Protein AF-A0A3C0CKF4-F1 (afdb_monomer)

pLDDT: mean 91.46, std 7.27, range [59.59, 98.44]

Radius of gyration: 15.79 Å; Cα contacts (8 Å, |Δi|>4): 191; chains: 1; bounding box: 41×29×42 Å

Structure (mmCIF, N/CA/C/O backbone):
data_AF-A0A3C0CKF4-F1
#
_entry.id   AF-A0A3C0CKF4-F1
#
loop_
_atom_site.group_PDB
_atom_site.id
_atom_site.type_symbol
_atom_site.label_atom_id
_atom_site.label_alt_id
_atom_site.label_comp_id
_atom_site.label_asym_id
_atom_site.label_entity_id
_atom_site.label_seq_id
_atom_site.pdbx_PDB_ins_code
_atom_site.Cartn_x
_atom_site.Cartn_y
_atom_site.Cartn_z
_atom_site.occupancy
_atom_site.B_iso_or_equiv
_atom_site.auth_seq_id
_atom_site.auth_comp_id
_atom_site.auth_asym_id
_atom_site.auth_atom_id
_atom_site.pdbx_PDB_model_num
ATOM 1 N N . MET A 1 1 ? -18.950 7.819 -19.600 1.00 59.59 1 MET A N 1
ATOM 2 C CA . MET A 1 1 ? -18.977 7.316 -18.204 1.00 59.59 1 MET A CA 1
ATOM 3 C C . MET A 1 1 ? -18.864 8.494 -17.248 1.00 59.59 1 MET A C 1
ATOM 5 O O . MET A 1 1 ? -18.017 9.349 -17.477 1.00 59.59 1 MET A O 1
ATOM 9 N N . ARG A 1 2 ? -19.707 8.568 -16.210 1.00 73.44 2 ARG A N 1
ATOM 10 C CA . ARG A 1 2 ? -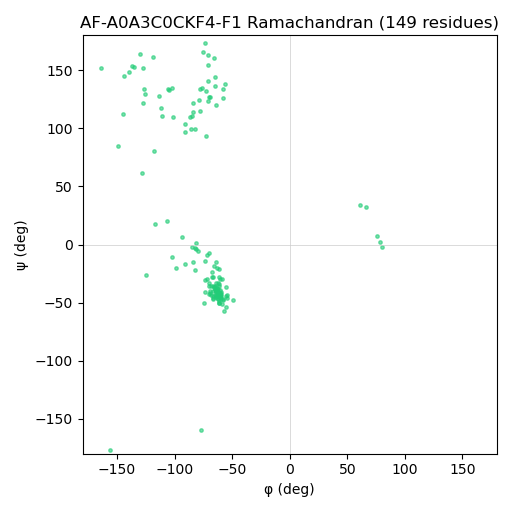19.599 9.598 -15.162 1.00 73.44 2 ARG A CA 1
ATOM 11 C C . ARG A 1 2 ? -18.350 9.309 -14.323 1.00 73.44 2 ARG A C 1
ATOM 13 O O . ARG A 1 2 ? -18.180 8.182 -13.868 1.00 73.44 2 ARG A O 1
ATOM 20 N N . LYS A 1 3 ? -17.469 10.298 -14.152 1.00 81.62 3 LYS A N 1
ATOM 21 C CA . LYS A 1 3 ? -16.244 10.155 -13.350 1.00 81.62 3 LYS A CA 1
ATOM 22 C C . LYS A 1 3 ? -16.636 9.902 -11.892 1.00 81.62 3 LYS A C 1
ATOM 24 O O . LYS A 1 3 ? -17.335 10.726 -11.302 1.00 81.62 3 LYS A O 1
ATOM 29 N N . ILE A 1 4 ? -16.220 8.768 -11.332 1.00 87.44 4 ILE A N 1
ATOM 30 C CA . ILE A 1 4 ? -16.501 8.426 -9.932 1.00 87.44 4 ILE A CA 1
ATOM 31 C C . ILE A 1 4 ? -15.628 9.305 -9.037 1.00 87.44 4 ILE A C 1
ATOM 33 O O . ILE A 1 4 ? -14.422 9.425 -9.267 1.00 87.44 4 ILE A O 1
ATOM 37 N N . ASN A 1 5 ? -16.229 9.916 -8.017 1.00 89.00 5 ASN A N 1
ATOM 38 C CA . ASN A 1 5 ? -15.490 10.613 -6.973 1.00 89.00 5 ASN A CA 1
ATOM 39 C C . ASN A 1 5 ? -15.187 9.634 -5.830 1.00 89.00 5 ASN A C 1
ATOM 41 O O . ASN A 1 5 ? -16.022 9.410 -4.957 1.00 89.00 5 ASN A O 1
ATOM 45 N N . TYR A 1 6 ? -13.982 9.062 -5.838 1.00 89.06 6 TYR A N 1
ATOM 46 C CA . TYR A 1 6 ? -13.550 8.080 -4.838 1.00 89.06 6 TYR A CA 1
ATOM 47 C C . TYR A 1 6 ? -13.430 8.648 -3.420 1.00 89.06 6 TYR A C 1
ATOM 49 O O . TYR A 1 6 ? -13.466 7.879 -2.464 1.00 89.06 6 TYR A O 1
ATOM 57 N N . ARG A 1 7 ? -13.352 9.978 -3.259 1.00 88.94 7 ARG A N 1
ATOM 58 C CA . ARG A 1 7 ? -13.413 10.599 -1.931 1.00 88.94 7 ARG A CA 1
ATOM 59 C C . ARG A 1 7 ? -14.792 10.402 -1.310 1.00 88.94 7 ARG A C 1
ATOM 61 O O . ARG A 1 7 ? -14.876 9.955 -0.175 1.00 88.94 7 ARG A O 1
ATOM 68 N N . ASN A 1 8 ? -15.853 10.649 -2.077 1.00 92.50 8 ASN A N 1
ATOM 69 C CA . ASN A 1 8 ? -17.220 10.452 -1.597 1.00 92.50 8 ASN A CA 1
ATOM 70 C C . ASN A 1 8 ? -17.489 8.977 -1.270 1.00 92.50 8 ASN A C 1
ATOM 72 O O . ASN A 1 8 ? -18.092 8.688 -0.244 1.00 92.50 8 ASN A O 1
ATOM 76 N N . VAL A 1 9 ? -16.985 8.053 -2.099 1.00 93.25 9 VAL A N 1
ATOM 77 C CA . VAL A 1 9 ? -17.087 6.603 -1.845 1.00 93.25 9 VAL A CA 1
ATOM 78 C C . VAL A 1 9 ? -16.386 6.223 -0.538 1.00 93.25 9 VAL A C 1
ATOM 80 O O . VAL A 1 9 ? -16.937 5.463 0.259 1.00 93.25 9 VAL A O 1
ATOM 83 N N . LEU A 1 10 ? -15.193 6.772 -0.285 1.00 93.38 10 LEU A N 1
ATOM 84 C CA . LEU A 1 10 ? -14.485 6.579 0.979 1.00 93.38 10 LEU A CA 1
ATOM 85 C C . LEU A 1 10 ? -15.300 7.131 2.153 1.00 93.38 10 LEU A C 1
ATOM 87 O O . LEU A 1 10 ? -15.533 6.405 3.111 1.00 93.38 10 LEU A O 1
ATOM 91 N N . ASP A 1 11 ? -15.777 8.373 2.068 1.00 94.12 11 ASP A N 1
ATOM 92 C CA . ASP A 1 11 ? -16.544 9.009 3.144 1.00 94.12 11 ASP A CA 1
ATOM 93 C C . ASP A 1 11 ? -17.843 8.235 3.455 1.00 94.12 11 ASP A C 1
ATOM 95 O O . ASP A 1 11 ? -18.209 8.063 4.618 1.00 94.12 11 ASP A O 1
ATOM 99 N N . GLU A 1 12 ? -18.528 7.711 2.434 1.00 95.56 12 GLU A N 1
ATOM 100 C CA . GLU A 1 12 ? -19.685 6.820 2.594 1.00 95.56 12 GLU A CA 1
ATOM 101 C C . GLU A 1 12 ? -19.312 5.498 3.268 1.00 95.56 12 GLU A C 1
ATOM 103 O O . GLU A 1 12 ? -19.988 5.085 4.211 1.00 95.56 12 GLU A O 1
ATOM 108 N N . THR A 1 13 ? -18.209 4.877 2.843 1.00 95.25 13 THR A N 1
ATOM 109 C CA . THR A 1 13 ? -17.696 3.637 3.445 1.00 95.25 13 THR A CA 1
ATOM 110 C C . THR A 1 13 ? -17.371 3.840 4.923 1.00 95.25 13 THR A C 1
ATOM 112 O O . THR A 1 13 ? -17.801 3.050 5.761 1.00 95.25 13 THR A O 1
ATOM 115 N N . LEU A 1 14 ? -16.676 4.933 5.257 1.00 95.62 14 LEU A N 1
ATOM 116 C CA . LEU A 1 14 ? -16.307 5.283 6.629 1.00 95.62 14 LEU A CA 1
ATOM 117 C C . LEU A 1 14 ? -17.541 5.523 7.510 1.00 95.62 14 LEU A C 1
ATOM 119 O O . LEU A 1 14 ? -17.599 5.020 8.632 1.00 95.62 14 LEU A O 1
ATOM 123 N N . ARG A 1 15 ? -18.562 6.230 7.002 1.00 94.94 15 ARG A N 1
ATOM 124 C CA . ARG A 1 15 ? -19.843 6.399 7.716 1.00 94.94 15 ARG A CA 1
ATOM 125 C C . ARG A 1 15 ? -20.549 5.063 7.957 1.00 94.94 15 ARG A C 1
ATOM 127 O O . ARG A 1 15 ? -21.153 4.877 9.011 1.00 94.94 15 ARG A O 1
ATOM 134 N N . GLY A 1 16 ? -20.448 4.133 7.009 1.00 94.81 16 GLY A N 1
ATOM 135 C CA . GLY A 1 16 ? -21.039 2.796 7.090 1.00 94.81 16 GLY A CA 1
ATOM 136 C C . GLY A 1 16 ? -20.368 1.839 8.085 1.00 94.81 16 GLY A C 1
ATOM 137 O O . GLY A 1 16 ? -20.911 0.766 8.348 1.00 94.81 16 GLY A O 1
ATOM 138 N N . LEU A 1 17 ? -19.215 2.194 8.668 1.00 94.62 17 LEU A N 1
ATOM 139 C CA . LEU A 1 17 ? -18.516 1.318 9.618 1.00 94.62 17 LEU A CA 1
ATOM 140 C C . LEU A 1 17 ? -19.283 1.132 10.935 1.00 94.62 17 LEU A C 1
ATOM 142 O O . LEU A 1 17 ? -19.159 0.083 11.570 1.00 94.62 17 LEU A O 1
ATOM 146 N N . GLY A 1 18 ? -20.098 2.117 11.334 1.00 89.50 18 GLY A N 1
ATOM 147 C CA . GLY A 1 18 ? -20.969 2.013 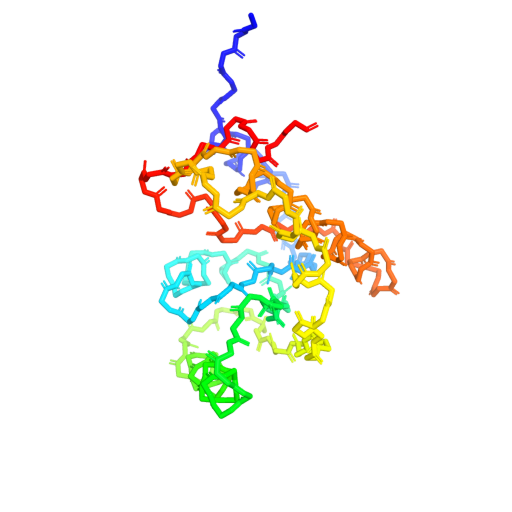12.510 1.00 89.50 18 GLY A CA 1
ATOM 148 C C . GLY A 1 18 ? -20.207 1.793 13.822 1.00 89.50 18 GLY A C 1
ATOM 149 O O . GLY A 1 18 ? -20.667 1.049 14.681 1.00 89.50 18 GLY A O 1
ATOM 150 N N . GLY A 1 19 ? -19.011 2.377 13.953 1.00 87.25 19 GLY A N 1
ATOM 151 C CA . GLY A 1 19 ? -18.148 2.224 15.131 1.00 87.25 19 GLY A CA 1
ATOM 152 C C . GLY A 1 19 ? -17.341 0.922 15.183 1.00 87.25 19 GLY A C 1
ATOM 153 O O . GLY A 1 19 ? -16.540 0.750 16.100 1.00 87.25 19 GLY A O 1
ATOM 154 N N . ARG A 1 20 ? -17.502 0.020 14.205 1.00 95.50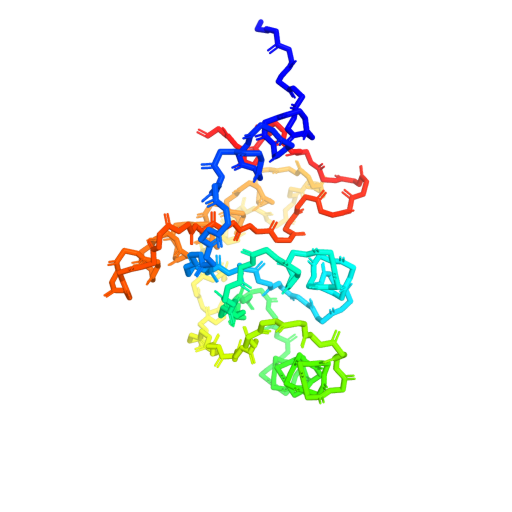 20 ARG A N 1
ATOM 155 C CA . ARG A 1 20 ? -16.613 -1.138 14.040 1.00 95.50 20 ARG A CA 1
ATOM 156 C C . ARG A 1 20 ? -15.241 -0.689 13.543 1.00 95.50 20 ARG A C 1
ATOM 158 O O . ARG A 1 20 ? -15.128 0.314 12.843 1.00 95.50 20 ARG A O 1
ATOM 165 N N . VAL A 1 21 ? -14.229 -1.494 13.852 1.00 97.19 21 VAL A N 1
ATOM 166 C CA . VAL A 1 21 ? -12.844 -1.311 13.398 1.00 97.19 21 VAL A CA 1
ATOM 167 C C . VAL A 1 21 ? -12.459 -2.525 12.549 1.00 97.19 21 VAL A C 1
ATOM 169 O O . VAL A 1 21 ? -11.876 -3.475 13.074 1.00 97.19 21 VAL A O 1
ATOM 172 N N . PRO A 1 22 ? -12.864 -2.570 11.269 1.00 98.00 22 PRO A N 1
ATOM 173 C CA . PRO A 1 22 ? -12.576 -3.713 10.414 1.00 98.00 22 PRO A CA 1
ATOM 174 C C . PRO A 1 22 ? -11.094 -3.788 10.036 1.00 98.00 22 PRO A C 1
ATOM 176 O O . PRO A 1 22 ? -10.334 -2.820 10.158 1.00 98.00 22 PRO A O 1
ATOM 179 N N . SER A 1 23 ? -10.699 -4.962 9.560 1.00 98.44 23 SER A N 1
ATOM 180 C CA . SER A 1 23 ? -9.357 -5.242 9.062 1.00 98.44 23 SER A CA 1
ATOM 181 C C . SER A 1 23 ? -9.160 -4.689 7.645 1.00 98.44 23 SER A C 1
ATOM 183 O O . SER A 1 23 ? -10.002 -4.864 6.763 1.00 98.44 23 SER A O 1
ATOM 185 N N . LEU A 1 24 ? -8.035 -4.010 7.411 1.00 98.38 24 LEU A N 1
ATOM 186 C CA . LEU A 1 24 ? -7.683 -3.430 6.115 1.00 98.38 24 LEU A CA 1
ATOM 187 C C . LEU A 1 24 ? -6.284 -3.871 5.686 1.00 98.38 24 LEU A C 1
ATOM 189 O O . LEU A 1 24 ? -5.298 -3.545 6.349 1.00 98.38 24 LEU A O 1
ATOM 193 N N . LEU A 1 25 ? -6.188 -4.519 4.524 1.00 98.38 25 LEU A N 1
ATOM 194 C CA . LEU A 1 25 ? -4.910 -4.738 3.853 1.00 98.38 25 LEU A CA 1
ATOM 195 C C . LEU A 1 25 ? -4.570 -3.536 2.958 1.00 98.38 25 LEU A C 1
ATOM 197 O O . LEU A 1 25 ? -5.199 -3.306 1.923 1.00 98.38 25 LEU A O 1
ATOM 201 N N . LEU A 1 26 ? -3.559 -2.759 3.342 1.00 97.38 26 LEU A N 1
ATOM 202 C CA . LEU A 1 26 ? -3.115 -1.576 2.607 1.00 97.38 26 LEU A CA 1
ATOM 203 C C . LEU A 1 26 ? -1.858 -1.884 1.791 1.00 97.38 26 LEU A C 1
ATOM 205 O O . LEU A 1 26 ? -0.769 -1.992 2.349 1.00 97.38 26 LEU A O 1
ATOM 209 N N . HIS A 1 27 ? -1.968 -1.939 0.464 1.00 96.62 27 HIS A N 1
ATOM 210 C CA . HIS A 1 27 ? -0.788 -2.036 -0.396 1.00 96.62 27 HIS A CA 1
ATOM 211 C C . HIS A 1 27 ? 0.045 -0.746 -0.383 1.00 96.62 27 HIS A C 1
ATOM 213 O O . HIS A 1 27 ? -0.451 0.345 -0.713 1.00 96.62 27 HIS A O 1
ATOM 219 N N . ALA A 1 28 ? 1.341 -0.891 -0.104 1.00 93.31 28 ALA A N 1
ATOM 220 C CA . ALA A 1 28 ? 2.330 0.176 -0.151 1.00 93.31 28 ALA A CA 1
ATOM 221 C C . ALA A 1 28 ? 3.529 -0.186 -1.035 1.00 93.31 28 ALA A C 1
ATOM 223 O O . ALA A 1 28 ? 4.114 -1.259 -0.920 1.00 93.31 28 ALA A O 1
ATOM 224 N N . CYS A 1 29 ? 3.935 0.754 -1.895 1.00 83.12 29 CYS A N 1
ATOM 225 C CA . CYS A 1 29 ? 5.129 0.609 -2.732 1.00 83.12 29 CYS A CA 1
ATOM 226 C C . CYS A 1 29 ? 6.350 1.388 -2.216 1.00 83.12 29 CYS A C 1
ATOM 228 O O . CYS A 1 29 ? 7.441 1.246 -2.774 1.00 83.12 29 CYS A O 1
ATOM 230 N N . CYS A 1 30 ? 6.149 2.262 -1.221 1.00 77.94 30 CYS A N 1
ATOM 231 C CA . CYS A 1 30 ? 7.170 3.083 -0.574 1.00 77.94 30 CYS A CA 1
ATOM 232 C C . CYS A 1 30 ? 6.649 3.646 0.766 1.00 77.94 30 CYS A C 1
ATOM 234 O O . CYS A 1 30 ? 5.445 3.870 0.882 1.00 77.94 30 CYS A O 1
ATOM 236 N N . ALA A 1 31 ? 7.523 3.922 1.744 1.00 69.94 31 ALA A N 1
ATOM 237 C CA . ALA A 1 31 ? 7.117 4.483 3.043 1.00 69.94 31 ALA A CA 1
ATOM 238 C C . ALA A 1 31 ? 6.476 5.890 2.950 1.00 69.94 31 ALA A C 1
ATOM 240 O O . ALA A 1 31 ? 5.402 6.086 3.526 1.00 69.94 31 ALA A O 1
ATOM 241 N N . PRO A 1 32 ? 7.013 6.849 2.163 1.00 74.56 32 PRO A N 1
ATOM 242 C CA . PRO A 1 32 ? 6.365 8.156 1.983 1.00 74.56 32 PRO A CA 1
ATOM 243 C C . PRO A 1 32 ? 4.962 8.071 1.372 1.00 74.56 32 PRO A C 1
ATOM 245 O O . PRO A 1 32 ? 4.102 8.896 1.651 1.00 74.56 32 PRO A O 1
ATOM 248 N N . CYS A 1 33 ? 4.716 7.055 0.542 1.00 72.56 33 CYS A N 1
ATOM 249 C CA . CYS A 1 33 ? 3.429 6.838 -0.109 1.00 72.56 33 CYS A CA 1
ATOM 250 C C . CYS A 1 33 ? 2.335 6.473 0.911 1.00 72.56 33 CYS A C 1
ATOM 252 O O . CYS A 1 33 ? 1.154 6.713 0.666 1.00 72.56 33 CYS A O 1
ATOM 254 N N . SER A 1 34 ? 2.724 5.857 2.032 1.00 78.31 34 SER A N 1
ATOM 255 C CA . SER A 1 34 ? 1.808 5.340 3.046 1.00 78.31 34 SER A CA 1
ATOM 256 C C . SER A 1 34 ? 1.606 6.254 4.246 1.00 78.31 34 SER A C 1
ATOM 258 O O . SER A 1 34 ? 0.592 6.089 4.908 1.00 78.31 34 SER A O 1
ATOM 260 N N . SER A 1 35 ? 2.495 7.210 4.533 1.00 84.69 35 SER A N 1
ATOM 261 C CA . SER A 1 35 ? 2.437 8.001 5.777 1.00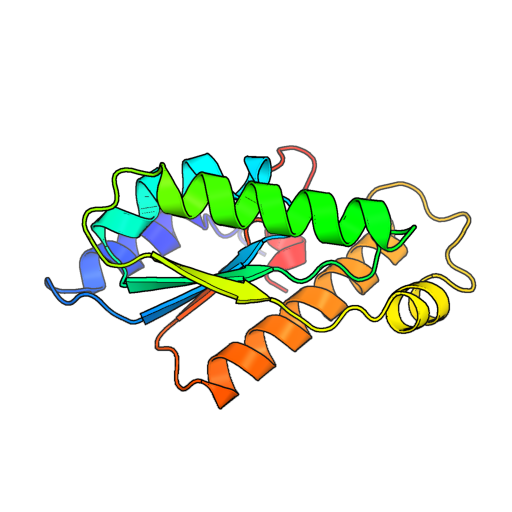 84.69 35 SER A CA 1
ATOM 262 C C . SER A 1 35 ? 1.103 8.730 5.967 1.00 84.69 35 SER A C 1
ATOM 264 O O . SER A 1 35 ? 0.391 8.442 6.924 1.00 84.69 35 SER A O 1
ATOM 266 N N . ALA A 1 36 ? 0.705 9.579 5.016 1.00 85.50 36 ALA A N 1
ATOM 267 C CA . ALA A 1 36 ? -0.550 10.336 5.099 1.00 85.50 36 ALA A CA 1
ATOM 268 C C . ALA A 1 36 ? -1.796 9.431 5.080 1.00 85.50 36 ALA A C 1
ATOM 270 O O . ALA A 1 36 ? -2.811 9.720 5.712 1.00 85.50 36 ALA A O 1
ATOM 271 N N . VAL A 1 37 ? -1.729 8.309 4.355 1.00 90.44 37 VAL A N 1
ATOM 272 C CA . VAL A 1 37 ? -2.833 7.341 4.283 1.00 90.44 37 VAL A CA 1
ATOM 273 C C . VAL A 1 37 ? -2.992 6.607 5.611 1.00 90.44 37 VAL A C 1
ATOM 275 O O . VAL A 1 37 ? -4.116 6.427 6.072 1.00 90.44 37 VAL A O 1
ATOM 278 N N . LEU A 1 38 ? -1.886 6.202 6.233 1.00 92.50 38 LEU A N 1
ATOM 279 C CA . LEU A 1 38 ? -1.879 5.530 7.527 1.00 92.50 38 LEU A CA 1
ATOM 280 C C . LEU A 1 38 ? -2.320 6.466 8.649 1.00 92.50 38 LEU A C 1
ATOM 282 O O . LEU A 1 38 ? -3.150 6.073 9.463 1.00 92.50 38 LEU A O 1
ATOM 286 N N . GLU A 1 39 ? -1.833 7.706 8.663 1.00 91.38 39 GLU A N 1
ATOM 287 C CA . GLU A 1 39 ? -2.267 8.726 9.621 1.00 91.38 39 GLU A CA 1
ATOM 288 C C . GLU A 1 39 ? -3.790 8.915 9.569 1.00 91.38 39 GLU A C 1
ATOM 290 O O . GLU A 1 39 ? -4.461 8.896 10.599 1.00 91.38 39 GLU A O 1
ATOM 295 N N . TYR A 1 40 ? -4.360 8.989 8.364 1.00 93.44 40 TYR A N 1
ATOM 296 C CA . TYR A 1 40 ? -5.797 9.171 8.188 1.00 93.44 40 TYR A CA 1
ATOM 297 C C . TYR A 1 40 ? -6.628 7.910 8.486 1.00 93.44 40 TYR A C 1
ATOM 299 O O . TYR A 1 40 ? -7.619 7.973 9.217 1.00 93.44 40 TYR A O 1
ATOM 307 N N . LEU A 1 41 ? -6.267 6.757 7.912 1.00 95.50 41 LEU A N 1
ATOM 308 C CA . LEU A 1 41 ? -7.086 5.538 7.975 1.00 95.50 41 LEU A CA 1
ATOM 309 C C . LEU A 1 41 ? -6.908 4.745 9.274 1.00 95.50 41 LEU A C 1
ATOM 311 O O . LEU A 1 41 ? -7.818 4.001 9.644 1.00 95.50 41 LEU A O 1
ATOM 315 N N . SER A 1 42 ? -5.796 4.916 9.999 1.00 95.75 42 SER A N 1
ATOM 316 C CA . SER A 1 42 ? -5.577 4.231 11.287 1.00 95.75 42 SER A CA 1
ATOM 317 C C . SER A 1 42 ? -6.576 4.645 12.371 1.00 95.75 42 SER A C 1
ATOM 319 O O . SER A 1 42 ? -6.726 3.950 13.373 1.00 95.75 42 SER A O 1
ATOM 321 N N . ALA A 1 43 ? -7.305 5.747 12.171 1.00 95.88 43 ALA A N 1
ATOM 322 C CA . ALA A 1 43 ? -8.412 6.150 13.031 1.00 95.88 43 ALA A CA 1
ATOM 323 C C . ALA A 1 43 ? -9.687 5.299 12.850 1.00 95.88 43 ALA A C 1
ATOM 325 O O . ALA A 1 43 ? -10.579 5.379 13.698 1.00 95.88 43 ALA A O 1
ATOM 326 N N . TYR A 1 44 ? -9.774 4.511 11.770 1.00 97.31 44 TYR A N 1
ATOM 327 C CA . TYR A 1 44 ? -10.980 3.784 11.351 1.00 97.31 44 TYR A CA 1
ATOM 328 C C . TYR A 1 44 ? -10.772 2.272 11.178 1.00 97.31 44 TYR A C 1
ATOM 330 O O . TYR A 1 44 ? -11.730 1.514 11.307 1.00 97.31 44 TYR A O 1
ATOM 338 N N . PHE A 1 45 ? -9.547 1.826 10.887 1.00 98.12 45 PHE A N 1
ATOM 339 C CA . PHE A 1 45 ? -9.241 0.432 10.549 1.00 98.12 45 PHE A CA 1
ATOM 340 C C . PHE A 1 45 ? -8.111 -0.140 11.404 1.00 98.12 45 PHE A C 1
ATOM 342 O O . PHE A 1 45 ? -7.196 0.582 11.792 1.00 98.12 45 PHE A O 1
ATOM 349 N N . SER A 1 46 ? -8.133 -1.460 11.604 1.00 97.94 46 SER A N 1
ATOM 350 C CA . SER A 1 46 ? -6.948 -2.233 11.987 1.00 97.94 46 SER A CA 1
ATOM 351 C C . SER A 1 46 ? -6.173 -2.562 10.713 1.00 97.94 46 SER A C 1
ATOM 353 O O . SER A 1 46 ? -6.694 -3.250 9.833 1.00 97.94 46 SER A O 1
ATOM 355 N N . ILE A 1 47 ? -4.968 -2.014 10.562 1.00 98.25 47 ILE A N 1
ATOM 356 C CA . ILE A 1 47 ? -4.265 -1.994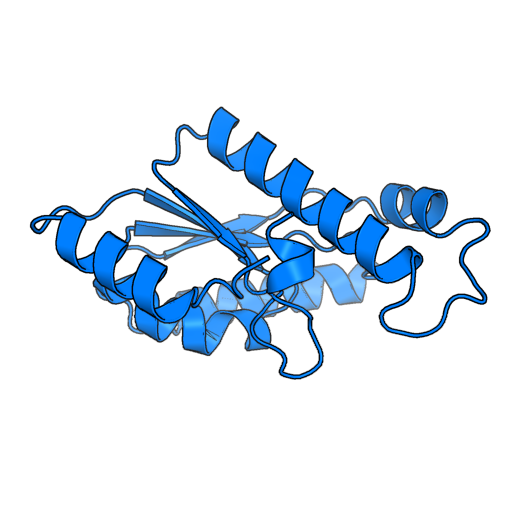 9.275 1.00 98.25 47 ILE A CA 1
ATOM 357 C C . ILE A 1 47 ? -3.124 -3.010 9.256 1.00 98.25 47 ILE A C 1
ATOM 359 O O . ILE A 1 47 ? -2.262 -3.044 10.135 1.00 98.25 47 ILE A O 1
ATOM 363 N N . THR A 1 48 ? -3.047 -3.771 8.171 1.00 98.19 48 THR A N 1
ATOM 364 C CA . THR A 1 48 ? -1.828 -4.469 7.766 1.00 98.19 48 THR A CA 1
ATOM 365 C C . THR A 1 48 ? -1.308 -3.825 6.490 1.00 98.19 48 THR A C 1
ATOM 367 O O . THR A 1 48 ? -1.972 -3.825 5.455 1.00 98.19 48 THR A O 1
ATOM 370 N N . VAL A 1 49 ? -0.113 -3.249 6.554 1.00 97.56 49 VAL A N 1
ATOM 371 C CA . VAL A 1 49 ? 0.584 -2.710 5.389 1.00 97.56 49 VAL A CA 1
ATOM 372 C C . VAL A 1 49 ? 1.203 -3.868 4.632 1.00 97.56 49 VAL A C 1
ATOM 374 O O . VAL A 1 49 ? 2.107 -4.520 5.139 1.00 97.56 49 VAL A O 1
ATOM 377 N N . PHE A 1 50 ? 0.741 -4.106 3.413 1.00 97.62 50 PHE A N 1
ATOM 378 C CA . PHE A 1 50 ? 1.358 -5.053 2.499 1.00 97.62 50 PHE A CA 1
ATOM 379 C C . PHE A 1 50 ? 2.393 -4.331 1.640 1.00 97.62 50 PHE A C 1
ATOM 381 O O . PHE A 1 50 ? 2.039 -3.588 0.718 1.00 97.62 50 PHE A O 1
ATOM 388 N N . TYR A 1 51 ? 3.675 -4.517 1.951 1.00 96.31 51 TYR A N 1
ATOM 389 C CA . TYR A 1 51 ? 4.746 -3.968 1.127 1.00 96.31 51 TYR A CA 1
ATOM 390 C C . TYR A 1 51 ? 5.053 -4.918 -0.028 1.00 96.31 51 TYR A C 1
ATOM 392 O O . TYR A 1 51 ? 5.600 -5.996 0.189 1.00 96.31 51 TYR A O 1
ATOM 400 N N . TYR A 1 52 ? 4.716 -4.513 -1.253 1.00 95.00 52 TYR A N 1
ATOM 401 C CA . TYR A 1 52 ? 4.992 -5.309 -2.448 1.00 95.00 52 TYR A CA 1
ATOM 402 C C . TYR A 1 52 ? 5.341 -4.423 -3.640 1.00 95.00 52 TYR A C 1
ATOM 404 O O . TYR A 1 52 ? 4.524 -3.668 -4.170 1.00 95.00 52 TYR A O 1
ATOM 412 N N . ASN A 1 53 ? 6.596 -4.496 -4.071 1.00 93.38 53 ASN A N 1
ATOM 413 C CA . ASN A 1 53 ? 7.087 -3.714 -5.194 1.00 93.38 53 ASN A CA 1
ATOM 414 C C . ASN A 1 53 ? 8.195 -4.483 -5.932 1.00 93.38 53 ASN A C 1
ATOM 416 O O . ASN A 1 53 ? 9.373 -4.234 -5.674 1.00 93.38 53 ASN A O 1
ATOM 420 N N . PRO A 1 54 ? 7.831 -5.379 -6.869 1.00 92.56 54 PRO A N 1
ATOM 421 C CA . PRO A 1 54 ? 8.804 -6.199 -7.595 1.00 92.56 54 PRO A CA 1
ATOM 422 C C . PRO A 1 54 ? 9.659 -5.386 -8.583 1.00 92.56 54 PRO A C 1
ATOM 424 O O . PRO A 1 54 ? 10.619 -5.893 -9.133 1.00 92.56 54 PRO A O 1
ATOM 427 N N . ASN A 1 55 ? 9.356 -4.101 -8.802 1.00 91.81 55 ASN A N 1
ATOM 428 C CA . ASN A 1 55 ? 10.178 -3.220 -9.641 1.00 91.81 55 ASN A CA 1
ATOM 429 C C . ASN A 1 55 ? 11.425 -2.676 -8.907 1.00 91.81 55 ASN A C 1
ATOM 431 O O . ASN A 1 55 ? 12.215 -1.941 -9.488 1.00 91.81 55 ASN A O 1
ATOM 435 N N . ILE A 1 56 ? 11.590 -2.934 -7.606 1.00 92.12 56 ILE A N 1
ATOM 436 C CA . ILE A 1 56 ? 12.765 -2.432 -6.886 1.00 92.12 56 ILE A CA 1
ATOM 437 C C . ILE A 1 56 ? 13.938 -3.384 -7.088 1.00 92.12 56 ILE A C 1
ATOM 439 O O . ILE A 1 56 ? 13.879 -4.556 -6.732 1.00 92.12 56 ILE A O 1
ATOM 443 N N . SER A 1 57 ? 15.021 -2.846 -7.625 1.00 89.12 57 SER A N 1
ATOM 444 C CA . SER A 1 57 ? 16.302 -3.520 -7.783 1.00 89.12 57 SER A CA 1
ATOM 445 C C . SER A 1 57 ? 17.416 -2.490 -7.561 1.00 89.12 57 SER A C 1
ATOM 447 O O . SER A 1 57 ? 17.214 -1.323 -7.918 1.00 89.12 57 SER A O 1
ATOM 449 N N . PRO A 1 58 ? 18.565 -2.864 -6.968 1.00 93.62 58 PRO A N 1
ATOM 450 C CA . PRO A 1 58 ? 18.923 -4.192 -6.443 1.00 93.62 58 PRO A CA 1
ATOM 451 C C . PRO A 1 58 ? 18.210 -4.544 -5.121 1.00 93.62 58 PRO A C 1
ATOM 453 O O . PRO A 1 58 ? 17.526 -3.705 -4.533 1.00 93.62 58 PRO A O 1
ATOM 456 N N . GLU A 1 59 ? 18.373 -5.782 -4.634 1.00 94.06 59 GLU A N 1
ATOM 457 C CA . GLU A 1 59 ? 17.718 -6.274 -3.405 1.00 94.06 59 GLU A CA 1
ATOM 458 C C . GLU A 1 59 ? 18.006 -5.392 -2.185 1.00 94.06 59 GLU A C 1
ATOM 460 O O . GLU A 1 59 ? 17.120 -5.148 -1.368 1.00 94.06 59 GLU A O 1
ATOM 465 N N . GLU A 1 60 ? 19.219 -4.851 -2.079 1.00 95.81 60 GLU A N 1
ATOM 466 C CA . GLU A 1 60 ? 19.593 -3.948 -0.990 1.00 95.81 60 GLU A CA 1
ATOM 467 C C . GLU A 1 60 ? 18.632 -2.751 -0.880 1.00 95.81 60 GLU A C 1
ATOM 469 O O . GLU A 1 60 ? 18.160 -2.424 0.209 1.00 95.81 60 GLU A O 1
ATOM 474 N N . GLU A 1 61 ? 18.251 -2.148 -2.010 1.00 94.38 61 GLU A N 1
ATOM 475 C CA . GLU A 1 61 ? 17.285 -1.046 -2.038 1.00 94.38 61 GLU A CA 1
ATOM 476 C C . GLU A 1 61 ? 15.882 -1.513 -1.621 1.00 94.38 61 GLU A C 1
ATOM 478 O O . GLU A 1 61 ? 15.164 -0.787 -0.927 1.00 94.38 61 GLU A O 1
ATOM 483 N N . TYR A 1 62 ? 15.486 -2.739 -1.980 1.00 94.31 62 TYR A N 1
ATOM 484 C CA . TYR A 1 62 ? 14.222 -3.324 -1.524 1.00 94.31 62 TYR A CA 1
ATOM 485 C C . TYR A 1 62 ? 14.201 -3.455 0.000 1.00 94.31 62 TYR A C 1
ATOM 487 O O . TYR A 1 62 ? 13.273 -2.962 0.647 1.00 94.31 62 TYR A O 1
ATOM 495 N N . ARG A 1 63 ? 15.251 -4.043 0.584 1.00 95.00 63 ARG A N 1
ATOM 496 C CA . ARG A 1 63 ? 15.374 -4.240 2.037 1.00 95.00 63 ARG A CA 1
ATOM 497 C C . ARG A 1 63 ? 15.412 -2.916 2.790 1.00 95.00 63 ARG A C 1
ATOM 499 O O . ARG A 1 63 ? 14.724 -2.778 3.801 1.00 95.00 63 ARG A O 1
ATOM 506 N N . ARG A 1 64 ? 16.131 -1.914 2.272 1.00 95.25 64 ARG A N 1
ATOM 507 C CA . ARG A 1 64 ? 16.138 -0.554 2.837 1.00 95.25 64 ARG A CA 1
ATOM 508 C C . ARG A 1 64 ? 14.736 0.046 2.872 1.00 95.25 64 ARG A C 1
ATOM 510 O O . ARG A 1 64 ? 14.308 0.544 3.907 1.00 95.25 64 ARG A O 1
ATOM 517 N N . ARG A 1 65 ? 13.974 -0.054 1.780 1.00 94.81 65 ARG A N 1
ATOM 518 C CA . ARG A 1 65 ? 12.596 0.462 1.736 1.00 94.81 65 ARG A CA 1
ATOM 519 C C . ARG A 1 65 ? 11.653 -0.267 2.686 1.00 94.81 65 ARG A C 1
ATOM 521 O O . ARG A 1 65 ? 10.823 0.390 3.309 1.00 94.81 65 ARG A O 1
ATOM 528 N N . VAL A 1 66 ? 11.783 -1.588 2.827 1.00 94.94 66 VAL A N 1
ATOM 529 C CA . VAL A 1 66 ? 11.033 -2.362 3.832 1.00 94.94 66 VAL A CA 1
ATOM 530 C C . VAL A 1 66 ? 11.360 -1.871 5.243 1.00 94.94 66 VAL A C 1
ATOM 532 O O . VAL A 1 66 ? 10.448 -1.664 6.044 1.00 94.94 66 VAL A O 1
ATOM 535 N N . ALA A 1 67 ? 12.643 -1.662 5.548 1.00 95.62 67 ALA A N 1
ATOM 536 C CA . ALA A 1 67 ? 13.081 -1.165 6.848 1.00 95.62 67 ALA A CA 1
ATOM 537 C C . ALA A 1 67 ? 12.491 0.220 7.157 1.00 95.62 67 ALA A C 1
ATOM 539 O O . ALA A 1 67 ? 11.988 0.429 8.260 1.00 95.62 67 ALA A O 1
ATOM 540 N N . GLU A 1 68 ? 12.442 1.123 6.175 1.00 95.50 68 GLU A N 1
ATOM 541 C CA . GLU A 1 68 ? 11.800 2.434 6.340 1.00 95.50 68 GLU A CA 1
ATOM 542 C C . GLU A 1 68 ? 10.285 2.332 6.568 1.00 95.50 68 GLU A C 1
ATOM 544 O O . GLU A 1 68 ? 9.738 3.061 7.392 1.00 95.50 68 GLU A O 1
ATOM 549 N N . VAL A 1 69 ? 9.584 1.406 5.901 1.00 94.38 69 VAL A N 1
ATOM 550 C CA . VAL A 1 69 ? 8.152 1.168 6.176 1.00 94.38 69 VAL A CA 1
ATOM 551 C C . VAL A 1 69 ? 7.959 0.637 7.597 1.00 94.38 69 VAL A C 1
ATOM 553 O O . VAL A 1 69 ? 7.066 1.090 8.310 1.00 94.38 69 VAL A O 1
ATOM 556 N N . ARG A 1 70 ? 8.808 -0.300 8.031 1.00 95.56 70 ARG A N 1
ATOM 557 C CA . ARG A 1 70 ? 8.781 -0.845 9.394 1.00 95.56 70 ARG A CA 1
ATOM 558 C C . ARG A 1 70 ? 9.004 0.251 10.434 1.00 95.56 70 ARG A C 1
ATOM 560 O O . ARG A 1 70 ? 8.278 0.299 11.422 1.00 95.56 70 ARG A O 1
ATOM 567 N N . ARG A 1 71 ? 9.976 1.132 10.191 1.00 95.50 71 ARG A N 1
ATOM 568 C CA . ARG A 1 71 ? 10.260 2.289 11.040 1.00 95.50 71 ARG A CA 1
ATOM 569 C C . ARG A 1 71 ? 9.070 3.246 11.101 1.00 95.50 71 ARG A C 1
ATOM 571 O O . ARG A 1 71 ? 8.645 3.591 12.196 1.00 95.50 71 ARG A O 1
ATOM 578 N N . LEU A 1 72 ? 8.492 3.604 9.952 1.00 93.94 72 LEU A N 1
ATOM 579 C CA . LEU A 1 72 ? 7.298 4.451 9.882 1.00 93.94 72 LEU A CA 1
ATOM 580 C C . LEU A 1 72 ? 6.154 3.878 10.724 1.00 93.94 72 LEU A C 1
ATOM 582 O O . LEU A 1 72 ? 5.536 4.613 11.481 1.00 93.94 72 LEU A O 1
ATOM 586 N N . ILE A 1 73 ? 5.880 2.575 10.613 1.00 94.38 73 ILE A N 1
ATOM 587 C CA . ILE A 1 73 ? 4.820 1.915 11.390 1.00 94.38 73 ILE A CA 1
ATOM 588 C C . ILE A 1 73 ? 5.108 1.979 12.894 1.00 94.38 73 ILE A C 1
ATOM 590 O O . ILE A 1 73 ? 4.183 2.184 13.673 1.00 94.38 73 ILE A O 1
ATOM 594 N N . ALA A 1 74 ? 6.370 1.825 13.301 1.00 94.38 74 ALA A N 1
ATOM 595 C CA . ALA A 1 74 ? 6.764 1.884 14.707 1.00 94.38 74 ALA A CA 1
ATOM 596 C C . ALA A 1 74 ? 6.666 3.299 15.306 1.00 94.38 74 ALA A C 1
ATOM 598 O O . ALA A 1 74 ? 6.381 3.438 16.492 1.00 94.38 74 ALA A O 1
ATOM 599 N N . GLU A 1 75 ? 6.912 4.337 14.503 1.00 93.81 75 GLU A N 1
ATOM 600 C CA . GLU A 1 75 ? 6.891 5.741 14.940 1.00 93.81 75 GLU A CA 1
ATOM 601 C C . GLU A 1 75 ? 5.509 6.405 14.784 1.00 93.81 75 GLU A C 1
ATOM 603 O O . GLU A 1 75 ? 5.259 7.453 15.381 1.00 93.81 75 GLU A O 1
ATOM 608 N N . LEU A 1 76 ? 4.602 5.823 13.992 1.00 90.75 76 LEU A N 1
ATOM 609 C CA . LEU A 1 76 ? 3.289 6.400 13.714 1.00 90.75 76 LEU A CA 1
ATOM 610 C C . LEU A 1 76 ? 2.369 6.333 14.951 1.00 90.75 76 LEU A C 1
ATOM 612 O O . LEU A 1 76 ? 2.052 5.236 15.419 1.00 90.75 76 LEU A O 1
ATOM 616 N N . PRO A 1 77 ? 1.830 7.469 15.430 1.00 89.50 77 PRO A N 1
ATOM 617 C CA . PRO A 1 77 ? 0.788 7.463 16.448 1.00 89.50 77 PRO A CA 1
ATOM 618 C C . PRO A 1 77 ? -0.539 6.998 15.830 1.00 89.50 77 PRO A C 1
ATOM 620 O O . PRO A 1 77 ? -1.296 7.786 15.267 1.00 89.50 77 PRO A O 1
ATOM 623 N N . ALA A 1 78 ? -0.819 5.700 15.923 1.00 93.50 78 ALA A N 1
ATOM 624 C CA . ALA A 1 78 ? -2.028 5.091 15.380 1.00 93.50 78 ALA A CA 1
ATOM 625 C C . ALA A 1 78 ? -3.063 4.806 16.479 1.00 93.50 78 ALA A C 1
ATOM 627 O O . ALA A 1 78 ? -2.740 4.263 17.535 1.00 93.50 78 ALA A O 1
ATOM 628 N N . LYS A 1 79 ? -4.334 5.141 16.222 1.00 95.31 79 LYS A N 1
ATOM 629 C CA . LYS A 1 79 ? -5.445 4.853 17.151 1.00 95.31 79 LYS A CA 1
ATOM 630 C C . LYS A 1 79 ? -5.759 3.355 17.230 1.00 95.31 79 LYS A C 1
ATOM 632 O O . LYS A 1 79 ? -6.136 2.853 18.287 1.00 95.31 79 LYS A O 1
ATOM 637 N N . HIS A 1 80 ? -5.633 2.661 16.105 1.00 96.81 80 HIS A N 1
ATOM 638 C CA . HIS A 1 80 ? -5.830 1.222 15.981 1.00 96.81 80 HIS A CA 1
ATOM 639 C C . HIS A 1 80 ? -4.540 0.541 15.508 1.00 96.81 80 HIS A C 1
ATOM 641 O O . HIS A 1 80 ? -3.653 1.223 14.990 1.00 96.81 80 HIS A O 1
ATOM 647 N N . PRO A 1 81 ? -4.403 -0.786 15.694 1.00 96.38 81 PRO A N 1
ATOM 648 C CA . PRO A 1 81 ? -3.174 -1.495 15.361 1.00 96.38 81 PRO A CA 1
ATOM 649 C C . PRO A 1 81 ? -2.753 -1.306 13.901 1.00 96.38 81 PRO A C 1
ATOM 651 O O . PRO A 1 81 ? -3.579 -1.379 12.989 1.00 96.38 81 PRO A O 1
ATOM 654 N N . VAL A 1 82 ? -1.450 -1.116 13.691 1.00 97.25 82 VAL A N 1
ATOM 655 C CA . VAL A 1 82 ? -0.818 -1.106 12.369 1.00 97.25 82 VAL A CA 1
ATOM 656 C C . VAL A 1 82 ? 0.317 -2.124 12.370 1.00 97.25 82 VAL A C 1
ATOM 658 O O . VAL A 1 82 ? 1.158 -2.135 13.264 1.00 97.25 82 VAL A O 1
ATOM 661 N N . SER A 1 83 ? 0.331 -3.002 11.373 1.00 96.81 83 SER A N 1
ATOM 662 C CA . SER A 1 83 ? 1.321 -4.072 11.215 1.00 96.81 83 SER A CA 1
ATOM 663 C C . SER A 1 83 ? 1.915 -4.071 9.808 1.00 96.81 83 SER A C 1
ATOM 665 O O . SER A 1 83 ? 1.368 -3.450 8.899 1.00 96.81 83 SER A O 1
ATOM 667 N N . LEU A 1 84 ? 3.040 -4.764 9.621 1.00 97.00 84 LEU A N 1
ATOM 668 C CA . LEU A 1 84 ? 3.703 -4.923 8.326 1.00 97.00 84 LEU A CA 1
ATOM 669 C C . LEU A 1 84 ? 3.640 -6.383 7.878 1.00 97.00 84 LEU A C 1
ATOM 671 O O . LEU A 1 84 ? 4.085 -7.272 8.601 1.00 97.00 84 LEU A O 1
ATOM 675 N N . LEU A 1 85 ? 3.167 -6.595 6.655 1.00 97.31 85 LEU A N 1
ATOM 676 C CA . LEU A 1 85 ? 3.306 -7.823 5.888 1.00 97.31 85 LEU A CA 1
ATOM 677 C C . LEU A 1 85 ? 4.250 -7.549 4.713 1.00 97.31 85 LEU A C 1
ATOM 679 O O . LEU A 1 85 ? 3.917 -6.811 3.785 1.00 97.31 85 LEU A O 1
ATOM 683 N N . GLU A 1 86 ? 5.445 -8.127 4.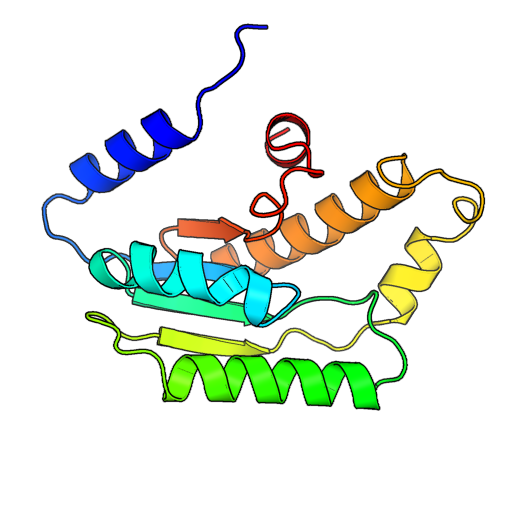762 1.00 96.25 86 GLU A N 1
ATOM 684 C CA . GLU A 1 86 ? 6.399 -8.050 3.657 1.00 96.25 86 GLU A CA 1
ATOM 685 C C . GLU A 1 86 ? 6.000 -9.052 2.569 1.00 96.25 86 GLU A C 1
ATOM 687 O O . GLU A 1 86 ? 5.819 -10.240 2.837 1.00 96.25 86 GLU A O 1
ATOM 692 N N . GLY A 1 87 ? 5.824 -8.563 1.343 1.00 94.25 87 GLY A N 1
ATOM 693 C CA . GLY A 1 87 ? 5.614 -9.403 0.175 1.00 94.25 87 GLY A CA 1
ATOM 694 C C . GLY A 1 87 ? 6.904 -10.079 -0.291 1.00 94.25 87 GLY A C 1
ATOM 695 O O . GLY A 1 87 ? 8.003 -9.687 0.114 1.00 94.25 87 GLY A O 1
ATOM 696 N N . PRO A 1 88 ? 6.788 -11.097 -1.157 1.00 93.56 88 PRO A N 1
ATOM 697 C CA . PRO A 1 88 ? 7.953 -11.777 -1.699 1.00 93.56 88 PRO A CA 1
ATOM 698 C C . PRO A 1 88 ? 8.779 -10.819 -2.575 1.00 93.56 88 PRO A C 1
ATOM 700 O O . PRO A 1 88 ? 8.236 -9.956 -3.271 1.00 93.56 88 PRO A O 1
ATOM 703 N N . TYR A 1 89 ? 10.104 -10.966 -2.522 1.00 94.38 89 TYR A N 1
ATOM 704 C CA . TYR A 1 89 ? 11.024 -10.245 -3.397 1.00 94.38 89 TYR A CA 1
ATOM 705 C C . TYR A 1 89 ? 11.173 -11.013 -4.715 1.00 94.38 89 TYR A C 1
ATOM 707 O O . TYR A 1 89 ? 11.893 -12.003 -4.764 1.00 94.38 89 TYR A O 1
ATOM 715 N N . GLU A 1 90 ? 10.452 -10.573 -5.750 1.00 94.69 90 GLU A N 1
ATOM 716 C CA . GLU A 1 90 ? 10.331 -11.274 -7.043 1.00 94.69 90 GLU A CA 1
ATOM 717 C C . GLU A 1 90 ? 10.643 -10.333 -8.231 1.00 94.69 90 GLU A C 1
ATOM 719 O O . GLU A 1 90 ? 9.751 -10.023 -9.036 1.00 94.69 90 GLU A O 1
ATOM 724 N N . PRO A 1 91 ? 11.867 -9.780 -8.338 1.00 93.44 91 PRO A N 1
ATOM 725 C CA . PRO A 1 91 ? 12.220 -8.843 -9.408 1.00 93.44 91 PRO A CA 1
ATOM 726 C C . PRO A 1 91 ? 12.045 -9.428 -10.818 1.00 93.44 91 PRO A C 1
ATOM 728 O O . PRO A 1 91 ? 11.691 -8.712 -11.757 1.00 93.44 91 PRO A O 1
ATOM 731 N N . GLU A 1 92 ? 12.213 -10.738 -10.968 1.00 94.81 92 GLU A N 1
ATOM 732 C CA . GLU A 1 92 ? 12.011 -11.478 -12.211 1.00 94.81 92 GLU A CA 1
ATOM 733 C C . GLU A 1 92 ? 10.569 -11.402 -12.730 1.00 94.81 92 GLU A C 1
ATOM 735 O O . GLU A 1 92 ? 10.364 -11.298 -13.940 1.00 94.81 92 GLU A O 1
ATOM 740 N N . ARG A 1 93 ? 9.558 -11.358 -11.845 1.00 94.19 93 ARG A N 1
ATOM 741 C CA . ARG A 1 93 ? 8.155 -11.184 -12.268 1.00 94.19 93 ARG A CA 1
ATOM 742 C C . ARG A 1 93 ? 7.930 -9.823 -12.909 1.00 94.19 93 ARG A C 1
ATOM 744 O O . ARG A 1 93 ? 7.134 -9.709 -13.839 1.00 94.19 93 ARG A O 1
ATOM 751 N N . PHE A 1 94 ? 8.611 -8.786 -12.418 1.00 93.00 94 PHE A N 1
ATOM 752 C CA . PHE A 1 94 ? 8.549 -7.472 -13.046 1.00 93.00 94 PHE A CA 1
ATOM 753 C C . PHE A 1 94 ? 9.347 -7.431 -14.351 1.00 93.00 94 PHE A C 1
ATOM 755 O O . PHE A 1 94 ? 8.855 -6.866 -15.322 1.00 93.00 94 PHE A O 1
ATOM 762 N N . ALA A 1 95 ? 10.531 -8.048 -14.398 1.00 92.31 95 ALA A N 1
ATOM 763 C CA . ALA A 1 95 ? 11.345 -8.107 -15.611 1.00 92.31 95 ALA A CA 1
ATOM 764 C C . ALA A 1 95 ? 10.585 -8.760 -16.778 1.00 92.31 95 ALA A C 1
ATOM 766 O O . ALA A 1 95 ? 10.491 -8.163 -17.846 1.00 92.31 95 ALA A O 1
ATOM 767 N N . ALA A 1 96 ? 9.947 -9.912 -16.542 1.00 94.44 96 ALA A N 1
ATOM 768 C CA . ALA A 1 96 ? 9.126 -10.594 -17.546 1.00 94.44 96 ALA A CA 1
ATOM 769 C C . ALA A 1 96 ? 7.918 -9.755 -18.004 1.00 94.44 96 ALA A C 1
ATOM 771 O O . ALA A 1 96 ? 7.495 -9.825 -19.151 1.00 94.44 96 ALA A O 1
ATOM 772 N N . LEU A 1 97 ? 7.351 -8.943 -17.109 1.00 93.50 97 LEU A N 1
ATOM 773 C CA . LEU A 1 97 ? 6.257 -8.029 -17.438 1.00 93.50 97 LEU A CA 1
ATOM 774 C C . LEU A 1 97 ? 6.727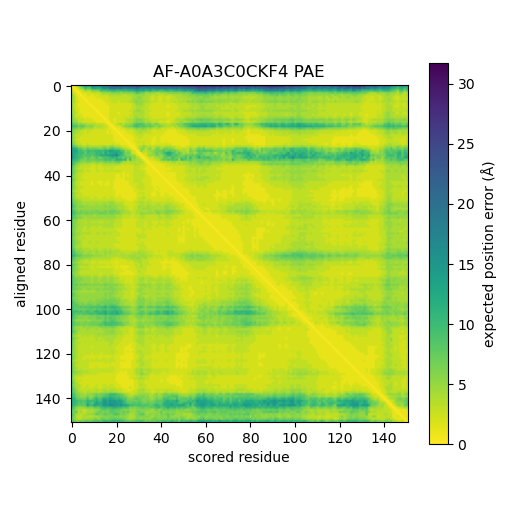 -6.815 -18.252 1.00 93.50 97 LEU A C 1
ATOM 776 O O . LEU A 1 97 ? 5.942 -6.247 -19.010 1.00 93.50 97 LEU A O 1
ATOM 780 N N . ALA A 1 98 ? 7.968 -6.377 -18.047 1.00 91.62 98 ALA A N 1
ATOM 781 C CA . ALA A 1 98 ? 8.546 -5.210 -18.702 1.00 91.62 98 ALA A CA 1
ATOM 782 C C . ALA A 1 98 ? 9.132 -5.516 -20.090 1.00 91.62 98 ALA A C 1
ATOM 784 O O . ALA A 1 98 ? 9.369 -4.571 -20.842 1.00 91.62 98 ALA A O 1
ATOM 785 N N . GLU A 1 99 ? 9.341 -6.792 -20.419 1.00 94.06 99 GLU A N 1
ATOM 786 C CA . GLU A 1 99 ? 9.844 -7.241 -21.719 1.00 94.06 99 GLU A CA 1
ATOM 787 C C . GLU A 1 99 ? 8.931 -6.763 -22.860 1.00 94.06 99 GLU A C 1
ATOM 789 O O . GLU A 1 99 ? 7.714 -6.965 -22.838 1.00 94.06 99 GLU A O 1
ATOM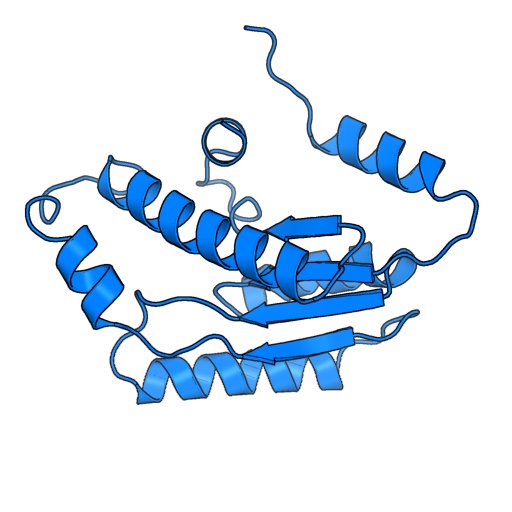 794 N N . GLY A 1 100 ? 9.512 -6.078 -23.847 1.00 92.25 100 GLY A N 1
ATOM 795 C CA . GLY A 1 100 ? 8.779 -5.488 -24.973 1.00 92.25 100 GLY A CA 1
ATOM 796 C C . GLY A 1 100 ? 8.053 -4.175 -24.646 1.00 92.25 100 GLY A C 1
ATOM 797 O O . GLY A 1 100 ? 7.397 -3.601 -25.516 1.00 92.25 100 GLY A O 1
ATOM 798 N N . HIS A 1 101 ? 8.180 -3.682 -23.412 1.00 91.06 101 HIS A N 1
ATOM 799 C CA . HIS A 1 101 ? 7.604 -2.431 -22.919 1.00 91.06 101 HIS A CA 1
ATOM 800 C C . HIS A 1 101 ? 8.682 -1.410 -22.496 1.00 91.06 101 HIS A C 1
ATOM 802 O O . HIS A 1 101 ? 8.412 -0.461 -21.752 1.00 91.06 101 HIS A O 1
ATOM 808 N N . GLU A 1 102 ? 9.928 -1.581 -22.936 1.00 89.50 102 GLU A N 1
ATOM 809 C CA . GLU A 1 102 ? 11.066 -0.742 -22.542 1.00 89.50 102 GLU A CA 1
ATOM 810 C C . GLU A 1 102 ? 10.912 0.699 -23.041 1.00 89.50 102 GLU A C 1
ATOM 812 O O . GLU A 1 102 ? 11.266 1.639 -22.325 1.00 89.5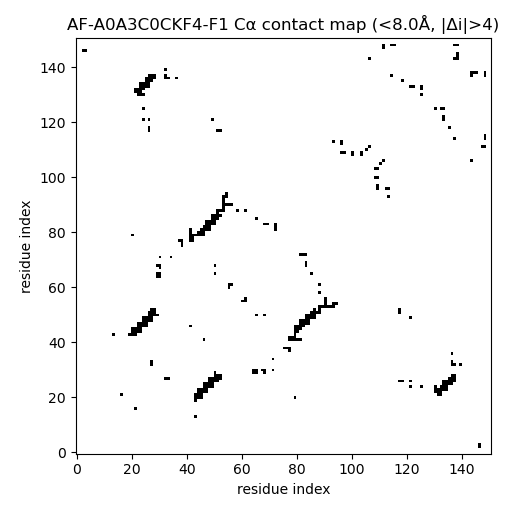0 102 GLU A O 1
ATOM 817 N N . GLY A 1 103 ? 10.340 0.863 -24.239 1.00 90.75 103 GLY A N 1
ATOM 818 C CA . GLY A 1 103 ? 10.092 2.154 -24.886 1.00 90.75 103 GLY A CA 1
ATOM 819 C C . GLY A 1 103 ? 8.789 2.847 -24.479 1.00 90.75 103 GLY A C 1
ATOM 820 O O . GLY A 1 103 ? 8.521 3.951 -24.954 1.00 90.75 103 GLY A O 1
ATOM 821 N N . ASP A 1 104 ? 7.973 2.228 -23.621 1.00 92.75 104 ASP A N 1
ATOM 822 C CA . ASP A 1 104 ? 6.716 2.830 -23.183 1.00 92.75 104 ASP A CA 1
ATOM 823 C C . ASP A 1 104 ? 6.971 4.115 -22.375 1.00 92.75 104 ASP A C 1
ATOM 825 O O . ASP A 1 104 ? 7.807 4.120 -21.462 1.00 92.75 104 ASP A O 1
ATOM 829 N N . PRO A 1 105 ? 6.210 5.197 -22.627 1.00 90.19 105 PRO A N 1
ATOM 830 C CA . PRO A 1 105 ? 6.305 6.402 -21.816 1.00 90.19 105 PRO A CA 1
ATOM 831 C C . PRO A 1 105 ? 5.826 6.138 -20.381 1.00 90.19 105 PRO A C 1
ATOM 833 O O . PRO A 1 105 ? 5.056 5.209 -20.115 1.00 90.19 105 PRO A O 1
ATOM 836 N N . GLU A 1 106 ? 6.224 6.998 -19.441 1.00 85.75 106 GLU A N 1
ATOM 837 C CA . GLU A 1 106 ? 5.650 6.985 -18.092 1.00 85.75 106 GLU A CA 1
ATOM 838 C C . GLU A 1 106 ? 4.128 7.184 -18.170 1.00 85.75 106 GLU A C 1
ATOM 840 O O . GLU A 1 106 ? 3.622 8.020 -18.920 1.00 85.75 106 GLU A O 1
ATOM 845 N N . GLY A 1 107 ? 3.380 6.367 -17.429 1.00 83.31 107 GLY A N 1
ATOM 846 C CA . GLY A 1 107 ? 1.925 6.303 -17.567 1.00 83.31 107 GLY A CA 1
ATOM 847 C C . GLY A 1 107 ? 1.446 5.536 -18.810 1.00 83.31 107 GLY A C 1
ATOM 848 O O . GLY A 1 107 ? 0.246 5.503 -19.064 1.00 83.31 107 GLY A O 1
ATOM 849 N N . GLY A 1 108 ? 2.333 4.878 -19.560 1.00 88.56 108 GLY A N 1
ATOM 850 C CA . GLY A 1 108 ? 2.023 4.010 -20.701 1.00 88.56 108 GLY A CA 1
ATOM 851 C C . GLY A 1 108 ? 1.492 2.624 -20.310 1.00 88.56 108 GLY A C 1
ATOM 852 O O . GLY A 1 108 ? 0.968 2.425 -19.205 1.00 88.56 108 GLY A O 1
ATOM 853 N N . ALA A 1 109 ? 1.584 1.647 -21.218 1.00 91.00 109 ALA A N 1
ATOM 854 C CA . ALA A 1 109 ? 1.052 0.299 -20.998 1.00 91.00 109 ALA A CA 1
ATOM 855 C C . ALA A 1 109 ? 1.813 -0.448 -19.888 1.00 91.00 109 ALA A C 1
ATOM 857 O O . ALA A 1 109 ? 1.162 -1.015 -19.002 1.00 91.00 109 ALA A O 1
ATOM 858 N N . ARG A 1 110 ? 3.147 -0.312 -19.830 1.00 92.19 110 ARG A N 1
ATOM 859 C CA . ARG A 1 110 ? 3.996 -0.831 -18.741 1.00 92.19 110 ARG A CA 1
ATOM 860 C C . ARG A 1 110 ? 3.493 -0.460 -17.350 1.00 92.19 110 ARG A C 1
ATOM 862 O O . ARG A 1 110 ? 3.378 -1.317 -16.472 1.00 92.19 110 ARG A O 1
ATOM 869 N N . CYS A 1 111 ? 3.156 0.814 -17.132 1.00 89.12 111 CYS A N 1
ATOM 870 C CA . CYS A 1 111 ? 2.654 1.274 -15.836 1.00 89.12 111 CYS A CA 1
ATOM 871 C C . CYS A 1 111 ? 1.326 0.593 -15.486 1.00 89.12 111 CYS A C 1
ATOM 873 O O . CYS A 1 111 ? 1.137 0.195 -14.338 1.00 89.12 111 CYS A O 1
ATOM 875 N N . THR A 1 112 ? 0.444 0.368 -16.469 1.00 90.44 112 THR A N 1
ATOM 876 C CA . THR A 1 112 ? -0.813 -0.362 -16.241 1.00 90.44 112 THR A CA 1
ATOM 877 C C . THR A 1 112 ? -0.556 -1.803 -15.807 1.00 90.44 112 THR A C 1
ATOM 879 O O . THR A 1 112 ? -1.191 -2.275 -14.865 1.00 90.44 112 THR A O 1
ATOM 882 N N . ALA A 1 113 ? 0.352 -2.491 -16.499 1.00 91.88 113 ALA A N 1
ATOM 883 C CA . ALA A 1 113 ? 0.666 -3.879 -16.222 1.00 91.88 113 ALA A CA 1
ATOM 884 C C . ALA A 1 113 ? 1.273 -3.999 -14.816 1.00 91.88 113 ALA A C 1
ATOM 886 O O . ALA A 1 113 ? 0.839 -4.826 -14.016 1.00 91.88 113 ALA A O 1
ATOM 887 N N . CYS A 1 114 ? 2.179 -3.084 -14.465 1.00 91.38 114 CYS A N 1
ATOM 888 C CA . CYS A 1 114 ? 2.776 -2.990 -13.137 1.00 91.38 114 CYS A CA 1
ATOM 889 C C . CYS A 1 114 ? 1.733 -2.764 -12.027 1.00 91.38 114 CYS A C 1
ATOM 891 O O . CYS A 1 114 ? 1.802 -3.400 -10.973 1.00 91.38 114 CYS A O 1
ATOM 893 N N . TYR A 1 115 ? 0.746 -1.887 -12.244 1.00 91.31 115 TYR A N 1
ATOM 894 C CA . TYR A 1 115 ? -0.332 -1.671 -11.274 1.00 91.31 115 TYR A CA 1
ATOM 895 C C . TYR A 1 115 ? -1.217 -2.907 -11.131 1.00 91.31 115 TYR A C 1
ATOM 897 O O . TYR A 1 115 ? -1.511 -3.312 -10.009 1.00 91.31 115 TYR A O 1
ATOM 905 N N . ALA A 1 116 ? -1.589 -3.530 -12.251 1.00 92.75 116 ALA A N 1
ATOM 906 C CA . ALA A 1 116 ? -2.399 -4.739 -12.256 1.00 92.75 116 ALA A CA 1
ATOM 907 C C . ALA A 1 116 ? -1.706 -5.889 -11.513 1.00 92.75 116 ALA A C 1
ATOM 909 O O . ALA A 1 116 ? -2.355 -6.562 -10.718 1.00 92.75 116 ALA A O 1
ATOM 910 N N . LEU A 1 117 ? -0.396 -6.080 -11.709 1.00 94.19 117 LEU A N 1
ATOM 911 C CA . LEU A 1 117 ? 0.395 -7.064 -10.965 1.00 94.19 117 LEU A CA 1
ATOM 912 C C . LEU A 1 117 ? 0.273 -6.832 -9.452 1.00 94.19 117 LEU A C 1
ATOM 914 O O . LEU A 1 117 ? -0.153 -7.720 -8.722 1.00 94.19 117 LEU A O 1
ATOM 918 N N . ARG A 1 118 ? 0.560 -5.614 -8.982 1.00 94.69 118 ARG A N 1
ATOM 919 C CA . ARG A 1 118 ? 0.528 -5.296 -7.543 1.00 94.69 118 ARG A CA 1
ATOM 920 C C . ARG A 1 118 ? -0.868 -5.420 -6.939 1.00 94.69 118 ARG A C 1
ATOM 922 O O . ARG A 1 118 ? -1.011 -5.920 -5.826 1.00 94.69 118 ARG A O 1
ATOM 929 N N . LEU A 1 119 ? -1.896 -4.970 -7.659 1.00 94.62 119 LEU A N 1
ATOM 930 C CA . LEU A 1 119 ? -3.283 -5.029 -7.197 1.00 94.62 119 LEU A CA 1
ATOM 931 C C . LEU A 1 119 ? -3.810 -6.463 -7.139 1.00 94.62 119 LEU A C 1
ATOM 933 O O . LEU A 1 119 ? -4.475 -6.807 -6.166 1.00 94.62 119 LEU A O 1
ATOM 937 N N . ARG A 1 120 ? -3.482 -7.309 -8.125 1.00 95.44 120 ARG A N 1
ATOM 938 C CA . ARG A 1 120 ? -3.864 -8.731 -8.113 1.00 95.44 120 ARG A CA 1
ATOM 939 C C . ARG A 1 120 ? -3.235 -9.468 -6.940 1.00 95.44 120 ARG A C 1
ATOM 941 O O . ARG A 1 120 ? -3.951 -10.157 -6.223 1.00 95.44 120 ARG A O 1
ATOM 948 N N . GLU A 1 121 ? -1.940 -9.268 -6.710 1.00 96.38 121 GLU A N 1
ATOM 949 C CA . GLU A 1 121 ? -1.249 -9.862 -5.561 1.00 96.38 121 GLU A CA 1
ATOM 950 C C . GLU A 1 121 ? -1.861 -9.386 -4.242 1.00 96.38 121 GLU A C 1
ATOM 952 O O . GLU A 1 121 ? -2.190 -10.194 -3.380 1.00 96.38 121 GLU A O 1
ATOM 957 N N . THR A 1 122 ? -2.123 -8.083 -4.111 1.00 96.69 122 THR A N 1
ATOM 958 C CA . THR A 1 122 ? -2.769 -7.523 -2.912 1.00 96.69 122 THR A CA 1
ATOM 959 C C . THR A 1 122 ? -4.157 -8.117 -2.681 1.00 96.69 122 THR A C 1
ATOM 961 O O . THR A 1 122 ? -4.475 -8.501 -1.560 1.00 96.69 122 THR A O 1
ATOM 964 N N . ALA A 1 123 ? -4.984 -8.221 -3.723 1.00 97.06 123 ALA A N 1
ATOM 965 C CA . ALA A 1 123 ? -6.321 -8.800 -3.621 1.00 97.06 123 ALA A CA 1
ATOM 966 C C . ALA A 1 123 ? -6.272 -10.291 -3.243 1.00 97.06 123 ALA A C 1
ATOM 968 O O . ALA A 1 123 ? -7.065 -10.741 -2.415 1.00 97.06 123 ALA A O 1
ATOM 969 N N . GLY A 1 124 ? -5.318 -11.045 -3.804 1.00 97.75 124 GLY A N 1
ATOM 970 C CA . GLY A 1 124 ? -5.059 -12.437 -3.430 1.00 97.75 124 GLY A CA 1
ATOM 971 C C . GLY A 1 124 ? -4.708 -12.568 -1.950 1.00 97.75 124 GLY A C 1
ATOM 972 O O . GLY A 1 124 ? -5.384 -13.293 -1.222 1.00 97.75 124 GLY A O 1
ATOM 973 N N . ARG A 1 125 ? -3.740 -11.775 -1.473 1.00 97.69 125 ARG A N 1
ATOM 974 C CA . ARG A 1 125 ? -3.337 -11.749 -0.057 1.00 97.69 125 ARG A CA 1
ATOM 975 C C . ARG A 1 125 ? -4.457 -11.313 0.881 1.00 97.69 125 ARG A C 1
ATOM 977 O O . ARG A 1 125 ? -4.595 -11.878 1.961 1.00 97.69 125 ARG A O 1
ATOM 984 N N . ALA A 1 126 ? -5.276 -10.347 0.472 1.00 97.88 126 ALA A N 1
ATOM 985 C CA . ALA A 1 126 ? -6.425 -9.906 1.255 1.00 97.88 126 ALA A CA 1
ATOM 986 C C . ALA A 1 126 ? -7.439 -11.039 1.442 1.00 97.88 126 ALA A C 1
ATOM 988 O O . ALA A 1 126 ? -7.915 -11.269 2.552 1.00 97.88 126 ALA A O 1
ATOM 989 N N . LYS A 1 127 ? -7.725 -11.779 0.365 1.00 98.06 127 LYS A N 1
ATOM 990 C CA . LYS A 1 127 ? -8.629 -12.929 0.399 1.00 98.06 127 LYS A CA 1
ATOM 991 C C . LYS A 1 127 ? -8.066 -14.078 1.237 1.00 98.06 127 LYS A C 1
ATOM 993 O O . LYS A 1 127 ? -8.797 -14.632 2.049 1.00 98.06 127 LYS A O 1
ATOM 998 N N . GLU A 1 128 ? -6.791 -14.422 1.056 1.00 97.44 128 GLU A N 1
ATOM 999 C CA . GLU A 1 128 ? -6.103 -15.465 1.835 1.00 97.44 128 GLU A CA 1
ATOM 1000 C C . GLU A 1 128 ? -6.086 -15.149 3.336 1.00 97.44 128 GLU A C 1
ATOM 1002 O O . GLU A 1 128 ? -6.309 -16.036 4.155 1.00 97.44 128 GLU A O 1
ATOM 1007 N N . GLY A 1 129 ? -5.849 -13.884 3.694 1.00 96.38 129 GLY A N 1
ATOM 1008 C CA . GLY A 1 129 ? -5.809 -13.422 5.081 1.00 96.38 129 GLY A CA 1
ATOM 1009 C C . GLY A 1 129 ? -7.174 -13.117 5.702 1.00 96.38 129 GLY A C 1
ATOM 1010 O O . GLY A 1 129 ? -7.221 -12.762 6.875 1.00 96.38 129 GLY A O 1
ATOM 1011 N N . GLY A 1 130 ? -8.271 -13.226 4.943 1.00 97.56 130 GLY A N 1
ATOM 1012 C CA . GLY A 1 130 ? -9.622 -12.948 5.437 1.00 97.56 130 GLY A CA 1
ATOM 1013 C C . GLY A 1 130 ? -9.866 -11.482 5.812 1.00 97.56 130 GLY A C 1
ATOM 1014 O O . GLY A 1 130 ? -10.624 -11.216 6.740 1.00 97.56 130 GLY A O 1
ATOM 1015 N N . PHE A 1 131 ? -9.220 -10.538 5.122 1.00 98.25 131 PHE A N 1
ATOM 1016 C CA . PHE A 1 131 ? -9.394 -9.108 5.383 1.00 98.25 131 PHE A CA 1
ATOM 1017 C C . PHE A 1 131 ? -10.774 -8.611 4.935 1.00 98.25 131 PHE A C 1
ATOM 1019 O O . PHE A 1 131 ? -11.250 -8.968 3.856 1.00 98.25 131 PHE A O 1
ATOM 1026 N N . ASP A 1 132 ? -11.380 -7.719 5.723 1.00 97.81 132 ASP A N 1
ATOM 1027 C CA . ASP A 1 132 ? -12.670 -7.096 5.394 1.00 97.81 132 ASP A CA 1
ATOM 1028 C C . ASP A 1 132 ? -12.550 -6.149 4.189 1.00 97.81 132 ASP A C 1
ATOM 1030 O O . ASP A 1 132 ? -13.460 -6.039 3.367 1.00 97.81 132 ASP A O 1
ATOM 1034 N N . PHE A 1 133 ? -11.411 -5.454 4.089 1.00 97.56 133 PHE A N 1
ATOM 1035 C CA . PHE A 1 133 ? -11.108 -4.502 3.026 1.00 97.56 133 PHE A CA 1
ATOM 1036 C C . PHE A 1 133 ? -9.675 -4.667 2.522 1.00 97.56 133 PHE A C 1
ATOM 1038 O O . PHE A 1 133 ? -8.762 -5.033 3.264 1.00 97.56 133 PHE A O 1
ATOM 1045 N N . PHE A 1 134 ? -9.446 -4.283 1.267 1.00 97.00 134 PHE A N 1
ATOM 1046 C CA . PHE A 1 134 ? -8.106 -4.007 0.759 1.00 97.00 134 PHE A CA 1
ATOM 1047 C C . PHE A 1 134 ? -8.094 -2.723 -0.061 1.00 97.00 134 PHE A C 1
ATOM 1049 O O . PHE A 1 134 ? -9.105 -2.318 -0.633 1.00 97.00 134 PHE A O 1
ATOM 1056 N N . THR A 1 135 ? -6.945 -2.060 -0.109 1.00 95.06 135 THR A N 1
ATOM 1057 C CA . THR A 1 135 ? -6.765 -0.845 -0.906 1.00 95.06 135 THR A CA 1
ATOM 1058 C C . THR A 1 135 ? -5.296 -0.626 -1.252 1.00 95.06 135 THR A C 1
ATOM 1060 O O . THR A 1 135 ? -4.433 -1.448 -0.939 1.00 95.06 135 THR A O 1
ATOM 1063 N N . THR A 1 136 ? -4.985 0.484 -1.917 1.00 94.00 136 THR A N 1
ATOM 1064 C CA . THR A 1 136 ? -3.629 0.817 -2.334 1.00 94.00 136 THR A CA 1
ATOM 1065 C C . THR A 1 136 ? -3.284 2.293 -2.158 1.00 94.00 136 THR A C 1
ATOM 1067 O O . THR A 1 136 ? -4.102 3.179 -2.371 1.00 94.00 136 THR A O 1
ATOM 1070 N N . THR A 1 137 ? -2.011 2.562 -1.874 1.00 91.94 137 THR A N 1
ATOM 1071 C CA . THR A 1 137 ? -1.411 3.906 -1.927 1.00 91.94 137 THR A CA 1
ATOM 1072 C C . THR A 1 137 ? -1.006 4.347 -3.341 1.00 91.94 137 THR A C 1
ATOM 1074 O O . THR A 1 137 ? -0.486 5.447 -3.534 1.00 91.94 137 THR A O 1
ATOM 1077 N N . LEU A 1 138 ? -1.239 3.520 -4.371 1.00 88.62 138 LEU A N 1
ATOM 1078 C CA . LEU A 1 138 ? -0.847 3.843 -5.742 1.00 88.62 138 LEU A CA 1
ATOM 1079 C C . LEU A 1 138 ? -1.535 5.102 -6.280 1.00 88.62 138 LEU A C 1
ATOM 1081 O O . LEU A 1 138 ? -0.978 5.695 -7.181 1.00 88.62 138 LEU A O 1
ATOM 1085 N N . SER A 1 139 ? -2.669 5.563 -5.754 1.00 84.69 139 SER A N 1
ATOM 1086 C CA . SER A 1 139 ? -3.335 6.785 -6.237 1.00 84.69 139 SER A CA 1
ATOM 1087 C C . SER A 1 139 ? -2.952 8.065 -5.482 1.00 84.69 139 SER A C 1
ATOM 1089 O O . SER A 1 139 ? -3.569 9.099 -5.712 1.00 84.69 139 SER A O 1
ATOM 1091 N N . VAL A 1 140 ? -1.973 8.020 -4.568 1.00 82.69 140 VAL A N 1
ATOM 1092 C CA . VAL A 1 140 ? -1.577 9.193 -3.758 1.00 82.69 140 VAL A CA 1
ATOM 1093 C C . VAL A 1 140 ? -0.829 10.246 -4.586 1.00 82.69 140 VAL A C 1
ATOM 1095 O O . VAL A 1 140 ? -0.914 11.436 -4.300 1.00 82.69 140 VAL A O 1
ATOM 1098 N N . SER A 1 141 ? -0.107 9.832 -5.632 1.00 72.94 141 SER A N 1
ATOM 1099 C CA . SER A 1 141 ? 0.611 10.767 -6.506 1.00 72.94 141 SER A CA 1
ATOM 1100 C C . SER A 1 141 ? -0.352 11.481 -7.466 1.00 72.94 141 SER A C 1
ATOM 1102 O O . SER A 1 141 ? -1.145 10.798 -8.120 1.00 72.94 141 SER A O 1
ATOM 1104 N N . PRO A 1 142 ? -0.241 12.814 -7.646 1.00 65.38 142 PRO A N 1
ATOM 1105 C CA . PRO A 1 142 ? -1.086 13.577 -8.571 1.00 65.38 142 PRO A CA 1
ATOM 1106 C C . PRO A 1 142 ? -0.909 13.154 -10.036 1.00 65.38 142 PRO A C 1
ATOM 1108 O O . PRO A 1 142 ? -1.791 13.385 -10.858 1.00 65.38 142 PRO A O 1
ATOM 1111 N N . TYR A 1 143 ? 0.209 12.501 -10.361 1.00 67.12 143 TYR A N 1
ATOM 1112 C CA . TYR A 1 143 ? 0.505 11.992 -11.699 1.00 67.12 143 TYR A CA 1
ATOM 1113 C C . TYR A 1 143 ? -0.160 10.642 -11.998 1.00 67.12 143 TYR A C 1
ATOM 1115 O O . TYR A 1 143 ? -0.017 10.121 -13.103 1.00 67.12 143 TYR A O 1
ATOM 1123 N N . LYS A 1 144 ? -0.858 10.038 -11.027 1.00 71.00 144 LYS A N 1
ATOM 1124 C CA . LYS A 1 144 ? -1.430 8.698 -11.172 1.00 71.00 144 LYS A CA 1
ATOM 1125 C C . LYS A 1 144 ? -2.940 8.740 -11.378 1.00 71.00 144 LYS A C 1
ATOM 1127 O O . LYS A 1 144 ? -3.686 9.405 -10.665 1.00 71.00 144 LYS A O 1
ATOM 1132 N N . ASP A 1 145 ? -3.393 7.977 -12.368 1.00 79.75 145 ASP A N 1
ATOM 1133 C CA . ASP A 1 145 ? -4.793 7.927 -12.773 1.00 79.75 145 ASP A CA 1
ATOM 1134 C C . ASP A 1 145 ? -5.600 6.975 -11.873 1.00 79.75 145 ASP A C 1
ATOM 1136 O O . ASP A 1 145 ? -5.618 5.756 -12.059 1.00 79.75 145 ASP A O 1
ATOM 1140 N N . ALA A 1 146 ? -6.309 7.551 -10.899 1.00 81.56 146 ALA A N 1
ATOM 1141 C CA . ALA A 1 146 ? -7.198 6.807 -10.011 1.00 81.56 146 ALA A CA 1
ATOM 1142 C C . ALA A 1 146 ? -8.354 6.110 -10.749 1.00 81.56 146 ALA A C 1
ATOM 1144 O O . ALA A 1 146 ? -8.838 5.087 -10.277 1.00 81.56 146 ALA A O 1
ATOM 1145 N N . GLN A 1 147 ? -8.816 6.626 -11.894 1.00 83.50 147 GLN A N 1
ATOM 1146 C CA . GLN A 1 147 ? -9.847 5.935 -12.674 1.00 83.50 147 GLN A CA 1
ATOM 1147 C C . GLN A 1 147 ? -9.272 4.664 -13.288 1.00 83.50 147 GLN A C 1
ATOM 1149 O O . GLN A 1 147 ? -9.924 3.631 -13.250 1.00 83.50 147 GLN A O 1
ATOM 1154 N N . ARG A 1 148 ? -8.048 4.727 -13.814 1.00 83.00 148 ARG A N 1
ATOM 1155 C CA . ARG A 1 148 ? -7.356 3.571 -14.395 1.00 83.00 148 ARG A CA 1
ATOM 1156 C C . ARG A 1 148 ? -7.037 2.486 -13.369 1.00 83.00 148 ARG A C 1
ATOM 1158 O O . ARG A 1 148 ? -7.119 1.315 -13.706 1.00 83.00 148 ARG A O 1
ATOM 1165 N N . LEU A 1 149 ? -6.692 2.871 -12.141 1.00 83.94 149 LEU A N 1
ATOM 1166 C CA . LEU A 1 149 ? -6.415 1.934 -11.045 1.00 83.94 149 LEU A CA 1
ATOM 1167 C C . LEU A 1 149 ? -7.655 1.164 -10.563 1.00 83.94 149 LEU A C 1
ATOM 1169 O O . LEU A 1 149 ? -7.504 0.097 -9.983 1.00 83.94 149 LEU A O 1
ATOM 1173 N N . ASN A 1 150 ? -8.854 1.710 -10.779 1.00 81.81 150 ASN A N 1
ATOM 1174 C CA . ASN A 1 150 ? -10.128 1.150 -10.314 1.00 81.81 150 ASN A CA 1
ATOM 1175 C C . ASN A 1 150 ? -10.965 0.532 -11.457 1.00 81.81 150 ASN A C 1
ATOM 1177 O O . ASN A 1 150 ? -12.184 0.419 -11.331 1.00 81.81 150 ASN A O 1
ATOM 1181 N N . ARG A 1 151 ? -10.334 0.194 -12.588 1.00 77.00 151 ARG A N 1
ATOM 1182 C CA . ARG A 1 151 ? -10.941 -0.576 -13.687 1.00 77.00 151 ARG A CA 1
ATOM 1183 C C . ARG A 1 151 ? -10.541 -2.036 -13.578 1.00 77.00 151 ARG A C 1
ATOM 1185 O O . ARG A 1 151 ? -11.414 -2.876 -13.869 1.00 77.00 151 ARG A O 1
#

Foldseek 3Di:
DPDDDVVVVVVVVQVVCVPPAFEEEEEDAAQVLCLVVQLPCLARYQYEYEHDQLCDDDVVRVVVRLVSNVVSLVPHPGPHHYHYDYDDNHVVVLVVLCVVVVPADVVGPSVLSRLVVRVVVSVVVCVVVVGPYYDYSQPVDPPDDPVSSVD

Solvent-accessible surface area (backbone atoms only — not comparable to full-atom values): 8681 Å² total; per-residue (Å²): 132,85,83,80,60,64,66,59,54,48,56,52,52,61,66,67,43,77,88,52,64,52,40,30,34,36,36,28,78,45,42,81,55,35,49,69,55,46,65,60,45,19,74,53,25,32,35,34,35,34,42,50,56,36,80,49,72,58,66,69,60,42,53,52,47,52,50,47,35,53,49,50,55,74,71,50,89,56,81,32,61,68,46,81,43,81,49,81,90,41,44,64,64,37,52,68,62,39,61,96,34,78,86,48,55,90,84,32,66,46,50,52,52,55,50,50,53,48,50,52,53,48,52,50,51,23,61,77,70,67,41,78,38,69,52,64,37,74,56,71,47,91,90,40,62,55,69,71,76,74,111

Secondary structure (DSSP, 8-state):
-PPP-HHHHHHHHHHTTTT---EEEEEESSHHHHHHHHHHHTTT-EEEEEE--TT--SHHHHHHHHHHHHHHHHHS--SS-EEEEEPP--HHHHHHHHTT-TTPPTTSHHHHHHHHHHHHHHHHHHHHTT-SEEEEGGG-STTS-HHHHT-

Mean predicted aligned error: 4.06 Å

Sequence (151 aa):
MRKINYRNVLDETLRGLGGRVPSLLLHACCAPCSSAVLEYLSAYFSITVFYYNPNISPEEEYRRRVAEVRRLIAELPAKHPVSLLEGPYEPERFAALAEGHEGDPEGGARCTACYALRLRETAGRAKEGGFDFFTTTLSVSPYKDAQRLNR

Nearest PDB structures (foldseek):
  7lc7-assembly1_A  TM=8.609E-01  e=3.471E-08  Thermotoga maritima MSB8
  2hma-assembly1_A-2  TM=5.442E-01  e=1.520E-02  Streptococcus pneumoniae
  6wxq-assembly1_B  TM=4.689E-01  e=2.264E-01  Saccharolobus solfataricus
  2wte-assembly1_B  TM=4.543E-01  e=5.941E-01  Saccharolobus solfataricus P2
  1wdk-assembly1_B  TM=3.002E-01  e=1.751E-01  Pseudomonas fragi